Protein AF-A0A7S2C3I6-F1 (afdb_monomer)

Sequence (170 aa):
AYDGQVYIADNRNSRVQAFSIDGRFSHVLGARLGPSAPDLQAPYGVAVAGGRLIVSENTRGRLQVLELNGRVLQILTPQKVGISRDSSSLWLYGLSADAHHAYVTDGCNGNVHVLDVKPWPATSSSASTTTAAAGAILSLTKPTRPCHTCHRSTGGVVQVKAQDWRQGRH

Organism: NCBI:txid156173

Nearest PDB structures (foldseek):
  8j72-assembly1_A  TM=8.026E-01  e=1.187E-07  Mus musculus
  7qrx-assembly2_B  TM=8.256E-01  e=2.692E-07  Homo sapiens
  6xg7-assembly1_A  TM=8.354E-01  e=5.180E-07  Drosophila melanogaster
  7qrv-assembly2_B  TM=8.212E-01  e=1.542E-06  Homo sapiens
  7qrw-assembly1_A  TM=8.337E-01  e=3.135E-06  Homo sapiens

Foldseek 3Di:
DPPQWDWDDPQVQQWIWIAGPVGHTDDIAQDCPDPPDHRHHRWAEWEAEPQWIWTQRQQVQWIFIHHPVHHTDAIAHADQDADDPCSVGFGWHYWYDYNFWIWTAGPRRQWIFIFGDDDDDPDDPPPPPDDDDDDDDDDDDDPDDDDDDRDHDHGDGDTDHPVVVVPPDD

Structure (mmCIF, N/CA/C/O backbone):
data_AF-A0A7S2C3I6-F1
#
_entry.id   AF-A0A7S2C3I6-F1
#
loop_
_atom_site.group_PDB
_atom_site.id
_atom_site.type_symbol
_atom_site.label_atom_id
_atom_site.label_alt_id
_atom_site.label_comp_id
_atom_site.label_asym_id
_atom_site.label_entity_id
_atom_site.label_seq_id
_atom_site.pdbx_PDB_ins_code
_atom_site.Cartn_x
_atom_site.Cartn_y
_atom_site.Cartn_z
_atom_site.occupancy
_atom_site.B_iso_or_equiv
_atom_si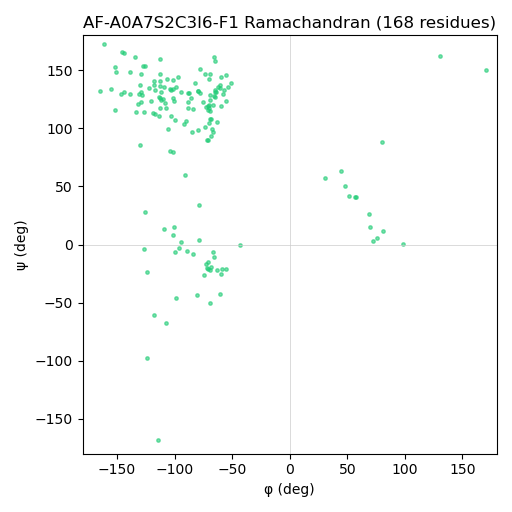te.auth_seq_id
_atom_site.auth_comp_id
_atom_site.auth_asym_id
_atom_site.auth_atom_id
_atom_site.pdbx_PDB_model_num
ATOM 1 N N . ALA A 1 1 ? -12.787 -2.947 0.697 1.00 82.88 1 ALA A N 1
ATOM 2 C CA . ALA A 1 1 ? -13.237 -2.579 2.052 1.00 82.88 1 ALA A CA 1
ATOM 3 C C . ALA A 1 1 ? -12.776 -3.656 3.025 1.00 82.88 1 ALA A C 1
ATOM 5 O O . ALA A 1 1 ? -12.648 -4.799 2.604 1.00 82.88 1 ALA A O 1
ATOM 6 N N . TYR A 1 2 ? -12.499 -3.305 4.275 1.00 92.50 2 TYR A N 1
ATOM 7 C CA . TYR A 1 2 ? -12.138 -4.237 5.342 1.00 92.50 2 TYR A CA 1
ATOM 8 C C . TYR A 1 2 ? -12.754 -3.733 6.643 1.00 92.50 2 TYR A C 1
ATOM 10 O O . TYR A 1 2 ? -12.639 -2.546 6.929 1.00 92.50 2 TYR A O 1
ATOM 18 N N . ASP A 1 3 ? -13.425 -4.616 7.382 1.00 92.75 3 ASP A N 1
ATOM 19 C CA . ASP A 1 3 ? -14.040 -4.305 8.682 1.00 92.75 3 ASP A CA 1
ATOM 20 C C . ASP A 1 3 ? -14.875 -3.005 8.680 1.00 92.75 3 ASP A C 1
ATOM 22 O O . ASP A 1 3 ? -14.655 -2.072 9.448 1.00 92.75 3 ASP A O 1
ATOM 26 N N . GLY A 1 4 ? -15.781 -2.882 7.703 1.00 94.56 4 GLY A N 1
ATOM 27 C CA . GLY A 1 4 ? -16.644 -1.703 7.552 1.00 94.56 4 GLY A CA 1
ATOM 28 C C . GLY A 1 4 ? -15.946 -0.429 7.056 1.00 94.56 4 GLY A C 1
ATOM 29 O O . GLY A 1 4 ? -16.609 0.602 6.927 1.00 94.56 4 GLY A O 1
ATOM 30 N N . GLN A 1 5 ? -14.648 -0.485 6.737 1.00 95.94 5 GLN A N 1
ATOM 31 C CA . GLN A 1 5 ? -13.867 0.655 6.255 1.00 95.94 5 GLN A CA 1
ATOM 32 C C . GLN A 1 5 ? -13.413 0.522 4.795 1.00 95.94 5 GLN A C 1
ATOM 34 O O . GLN A 1 5 ? -13.096 -0.558 4.288 1.00 95.94 5 GLN A O 1
ATOM 39 N N . VAL A 1 6 ? -13.346 1.657 4.106 1.00 96.56 6 VAL A N 1
ATOM 40 C CA . VAL A 1 6 ? -12.816 1.833 2.753 1.00 96.56 6 VAL A CA 1
ATOM 41 C C . VAL A 1 6 ? -11.552 2.676 2.842 1.00 96.56 6 VAL A C 1
ATOM 43 O O . VAL A 1 6 ? -11.574 3.776 3.384 1.00 96.56 6 VAL A O 1
ATOM 46 N N . TYR A 1 7 ? -10.456 2.167 2.287 1.00 96.62 7 TYR A N 1
ATOM 47 C CA . TYR A 1 7 ? -9.172 2.860 2.244 1.00 96.62 7 TYR A CA 1
ATOM 48 C C . TYR A 1 7 ? -8.941 3.405 0.839 1.00 96.62 7 TYR A C 1
ATOM 50 O O . TYR A 1 7 ? -9.146 2.688 -0.140 1.00 96.62 7 TYR A O 1
ATOM 58 N N . ILE A 1 8 ? -8.520 4.663 0.742 1.00 96.38 8 ILE A N 1
ATOM 59 C CA . ILE A 1 8 ? -8.330 5.377 -0.522 1.00 96.38 8 ILE A CA 1
ATOM 60 C C . ILE A 1 8 ? -6.936 5.997 -0.530 1.00 96.38 8 ILE A C 1
ATOM 62 O O . ILE A 1 8 ? -6.613 6.796 0.349 1.00 96.38 8 ILE A O 1
ATOM 66 N N . ALA A 1 9 ? -6.117 5.653 -1.525 1.00 95.31 9 ALA A N 1
ATOM 67 C CA . ALA A 1 9 ? -4.865 6.357 -1.781 1.00 95.31 9 ALA A CA 1
ATOM 68 C C . ALA A 1 9 ? -5.150 7.739 -2.379 1.00 95.31 9 ALA A C 1
ATOM 70 O O . ALA A 1 9 ? -5.705 7.863 -3.468 1.00 95.31 9 ALA A O 1
ATOM 71 N N . ASP A 1 10 ? -4.742 8.780 -1.663 1.00 94.38 10 ASP A N 1
ATOM 72 C CA . ASP A 1 10 ? -4.847 10.171 -2.083 1.00 94.38 10 ASP A CA 1
ATOM 73 C C . ASP A 1 10 ? -3.457 10.639 -2.527 1.00 94.38 10 ASP A C 1
ATOM 75 O O . ASP A 1 10 ? -2.672 11.204 -1.758 1.00 94.38 10 ASP A O 1
ATOM 79 N N . ASN A 1 11 ? -3.114 10.277 -3.766 1.00 92.44 11 ASN A N 1
ATOM 80 C CA . ASN A 1 11 ? -1.737 10.255 -4.252 1.00 92.44 11 ASN A CA 1
ATOM 81 C C . ASN A 1 11 ? -1.049 11.625 -4.214 1.00 92.44 11 ASN A C 1
ATOM 83 O O . ASN A 1 11 ? 0.105 11.724 -3.799 1.00 92.44 11 ASN A O 1
ATOM 87 N N . ARG A 1 12 ? -1.757 12.684 -4.620 1.00 90.25 12 ARG A N 1
ATOM 88 C CA . ARG A 1 12 ? -1.236 14.058 -4.664 1.00 90.25 12 ARG A CA 1
ATOM 89 C C . ARG A 1 12 ? -1.073 14.664 -3.274 1.00 90.25 12 ARG A C 1
ATOM 91 O O . ARG A 1 12 ? -0.279 15.584 -3.119 1.00 90.25 12 ARG A O 1
ATOM 98 N N . ASN A 1 13 ? -1.762 14.109 -2.280 1.00 90.56 13 ASN A N 1
ATOM 99 C CA . ASN A 1 13 ? -1.650 14.515 -0.884 1.00 90.56 13 ASN A CA 1
ATOM 100 C C . ASN A 1 13 ? -0.781 13.557 -0.057 1.00 90.56 13 ASN A C 1
ATOM 102 O O . ASN A 1 13 ? -0.730 13.700 1.164 1.00 90.56 13 ASN A O 1
ATOM 106 N N . SER A 1 14 ? -0.109 12.589 -0.696 1.00 91.00 14 SER A N 1
ATOM 107 C CA . SER A 1 14 ? 0.838 11.673 -0.049 1.00 91.00 14 SER A CA 1
ATOM 108 C C . SER A 1 14 ? 0.267 10.982 1.195 1.00 91.00 14 SER A C 1
ATOM 110 O O . SER A 1 14 ? 0.933 10.863 2.220 1.00 91.00 14 SER A O 1
ATOM 112 N N . ARG A 1 15 ? -0.992 10.539 1.120 1.00 92.00 15 ARG A N 1
ATOM 113 C CA . ARG A 1 15 ? -1.701 9.925 2.249 1.00 92.00 15 ARG A CA 1
ATOM 114 C C . ARG A 1 15 ? -2.653 8.823 1.802 1.00 92.00 15 ARG A C 1
ATOM 116 O O . ARG A 1 15 ? -3.015 8.737 0.630 1.00 92.00 15 ARG A O 1
ATOM 123 N N . VAL A 1 16 ? -3.106 8.019 2.756 1.00 94.69 16 VAL A N 1
ATOM 124 C CA . VAL A 1 16 ? -4.286 7.161 2.607 1.00 94.69 16 VAL A CA 1
ATOM 125 C C . VAL A 1 16 ? -5.376 7.680 3.536 1.00 94.69 16 VAL A C 1
ATOM 127 O O . VAL A 1 16 ? -5.103 8.035 4.678 1.00 94.69 16 VAL A O 1
ATOM 130 N N . GLN A 1 17 ? -6.609 7.744 3.055 1.00 94.81 17 GLN A N 1
ATOM 131 C CA . GLN A 1 17 ? -7.770 8.123 3.855 1.00 94.81 17 GLN A CA 1
ATOM 132 C C . GLN A 1 17 ? -8.654 6.902 4.086 1.00 94.81 17 GLN A C 1
ATOM 134 O O . GLN A 1 17 ? -8.908 6.138 3.153 1.00 94.81 17 GLN A O 1
ATOM 139 N N . ALA A 1 18 ? -9.115 6.727 5.320 1.00 95.25 18 ALA A N 1
ATOM 140 C CA . ALA A 1 18 ? -10.082 5.712 5.696 1.00 95.25 18 ALA A CA 1
ATOM 141 C C . ALA A 1 18 ? -11.472 6.345 5.834 1.00 95.25 18 ALA A C 1
ATOM 143 O O . ALA A 1 18 ? -11.633 7.390 6.468 1.00 95.25 18 ALA A O 1
ATOM 144 N N . PHE A 1 19 ? -12.474 5.693 5.259 1.00 97.44 19 PHE A N 1
ATOM 145 C CA . PHE A 1 19 ? -13.883 6.065 5.329 1.00 97.44 19 PHE A CA 1
ATOM 146 C C . PHE A 1 19 ? -14.699 4.885 5.842 1.00 97.44 19 PHE A C 1
ATOM 148 O O . PHE A 1 19 ? -14.319 3.740 5.620 1.00 97.44 19 PHE A O 1
ATOM 155 N N . SER A 1 20 ? -15.840 5.132 6.478 1.00 97.00 20 SER A N 1
ATOM 156 C CA . SER A 1 20 ? -16.848 4.088 6.657 1.00 97.00 20 SER A CA 1
ATOM 157 C C . SER A 1 20 ? -17.424 3.670 5.302 1.00 97.00 20 SER A C 1
ATOM 159 O O . SER A 1 20 ? -17.341 4.412 4.320 1.00 97.00 20 SER A O 1
ATOM 161 N N . ILE A 1 21 ? -18.054 2.497 5.247 1.00 96.31 21 ILE A N 1
ATOM 162 C CA . ILE A 1 21 ? -18.747 2.035 4.036 1.00 96.31 21 ILE A CA 1
ATOM 163 C C . ILE A 1 21 ? -19.876 2.985 3.593 1.00 96.31 21 ILE A C 1
ATOM 165 O O . ILE A 1 21 ? -20.152 3.090 2.404 1.00 96.31 21 ILE A O 1
ATOM 169 N N . ASP A 1 22 ? -20.441 3.752 4.530 1.00 96.06 22 ASP A N 1
ATOM 170 C CA . ASP A 1 22 ? -21.426 4.810 4.260 1.00 96.06 22 ASP A CA 1
ATOM 171 C C . ASP A 1 22 ? -20.794 6.118 3.738 1.00 96.06 22 ASP A C 1
ATOM 173 O O . ASP A 1 22 ? -21.473 7.134 3.609 1.00 96.06 22 ASP A O 1
ATOM 177 N N . GLY A 1 23 ? -19.478 6.140 3.505 1.00 95.50 23 GLY A N 1
ATOM 178 C CA . GLY A 1 23 ? -18.753 7.297 2.980 1.00 95.50 23 GLY A CA 1
ATOM 179 C C . GLY A 1 23 ? -18.392 8.364 4.017 1.00 95.50 23 GLY A C 1
ATOM 180 O O . GLY A 1 23 ? -17.954 9.451 3.639 1.00 95.50 23 GLY A O 1
ATOM 181 N N . ARG A 1 24 ? -18.536 8.098 5.324 1.00 97.62 24 ARG A N 1
ATOM 182 C CA . ARG A 1 24 ? -18.119 9.052 6.367 1.00 97.62 24 ARG A CA 1
ATOM 183 C C . ARG A 1 24 ? -16.616 8.972 6.587 1.00 97.62 24 ARG A C 1
ATOM 185 O O . ARG A 1 24 ? -16.075 7.884 6.751 1.00 97.62 24 ARG A O 1
ATOM 192 N N . PHE A 1 25 ? -15.942 10.116 6.623 1.00 95.75 25 PHE A N 1
ATOM 193 C CA . PHE A 1 25 ? -14.512 10.171 6.924 1.00 95.75 25 PHE A CA 1
ATOM 194 C C . PHE A 1 25 ? -14.219 9.599 8.321 1.00 95.75 25 PHE A C 1
ATOM 196 O O . PHE A 1 25 ? -14.917 9.924 9.280 1.00 95.75 25 PHE A O 1
ATOM 203 N N . SER A 1 26 ? -13.187 8.758 8.423 1.00 93.62 26 SER A N 1
ATOM 204 C CA . SER A 1 26 ? -12.720 8.179 9.685 1.00 93.62 26 SER A CA 1
ATOM 205 C C . SER A 1 26 ? -11.390 8.798 10.116 1.00 93.62 26 SER A C 1
ATOM 207 O O . SER A 1 26 ? -11.341 9.518 11.110 1.00 93.62 26 SER A O 1
ATOM 209 N N . HIS A 1 27 ? -10.309 8.535 9.377 1.00 90.56 27 HIS A N 1
ATOM 210 C CA . HIS A 1 27 ? -8.964 8.996 9.731 1.00 90.56 27 HIS A CA 1
ATOM 211 C C . HIS A 1 27 ? -8.002 8.973 8.530 1.00 90.56 27 HIS A C 1
ATOM 213 O O . HIS A 1 27 ? -8.328 8.479 7.449 1.00 90.56 27 HIS A O 1
ATOM 219 N N . VAL A 1 28 ? -6.799 9.527 8.721 1.00 90.88 28 VAL A N 1
ATOM 220 C CA . VAL A 1 28 ? -5.718 9.563 7.721 1.00 90.88 28 VAL A CA 1
ATOM 221 C C . VAL A 1 28 ? -4.550 8.687 8.167 1.00 90.88 28 VAL A C 1
ATOM 223 O O . VAL A 1 28 ? -4.166 8.694 9.333 1.00 90.88 28 VAL A O 1
ATOM 226 N N . LEU A 1 29 ? -3.948 7.983 7.213 1.00 87.75 29 LEU A N 1
ATOM 227 C CA . LEU A 1 29 ? -2.779 7.127 7.368 1.00 87.75 29 LEU A CA 1
ATOM 228 C C . LEU A 1 29 ?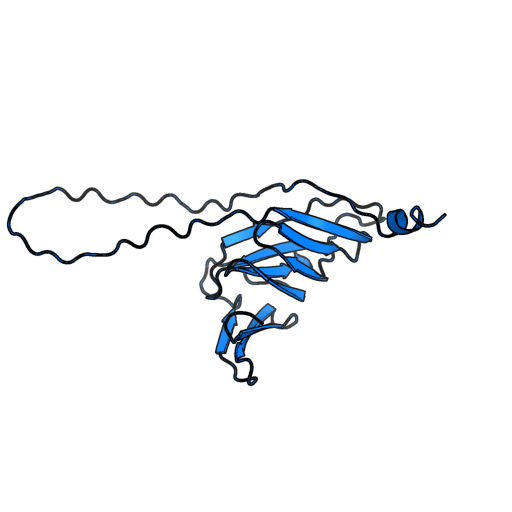 -1.636 7.671 6.501 1.00 87.75 29 LEU A C 1
ATOM 230 O O . LEU A 1 29 ? -1.854 8.124 5.374 1.00 87.75 29 LEU A O 1
ATOM 234 N N . GLY A 1 30 ? -0.407 7.617 7.015 1.00 71.12 30 GLY A N 1
ATOM 235 C CA . GLY A 1 30 ? 0.792 7.994 6.257 1.00 71.12 30 GLY A CA 1
ATOM 236 C C . GLY A 1 30 ? 1.026 9.498 6.068 1.00 71.12 30 GLY A C 1
ATOM 237 O O . GLY A 1 30 ? 1.984 9.865 5.395 1.00 71.12 30 GLY A O 1
ATOM 238 N N . ALA A 1 31 ? 0.208 10.356 6.688 1.00 59.69 31 ALA A N 1
ATOM 239 C CA . ALA A 1 31 ? 0.501 11.778 6.846 1.00 59.69 31 ALA A CA 1
ATOM 240 C C . ALA A 1 31 ? 1.216 11.995 8.187 1.00 59.69 31 ALA A C 1
ATOM 242 O O . ALA A 1 31 ? 0.550 11.933 9.217 1.00 59.69 31 ALA A O 1
ATOM 243 N N . ARG A 1 32 ? 2.545 12.208 8.186 1.00 58.66 32 ARG A N 1
ATOM 244 C CA . ARG A 1 32 ? 3.351 12.668 9.341 1.00 58.66 32 ARG A CA 1
ATOM 245 C C . ARG A 1 32 ? 2.828 12.222 10.718 1.00 58.66 32 ARG A C 1
ATOM 247 O O . ARG A 1 32 ? 2.589 13.051 11.594 1.00 58.66 32 ARG A O 1
ATOM 254 N N . LEU A 1 33 ? 2.678 10.917 10.955 1.00 53.06 33 LEU A N 1
ATOM 255 C CA . LEU A 1 33 ? 2.250 10.384 12.263 1.00 53.06 33 LEU A CA 1
ATOM 256 C C . LEU A 1 33 ? 3.408 10.353 13.288 1.00 53.06 33 LEU A C 1
ATOM 258 O O . LEU A 1 33 ? 3.502 9.453 14.118 1.00 53.06 33 LEU A O 1
ATOM 262 N N . GLY A 1 34 ? 4.315 11.331 13.214 1.00 50.06 34 GLY A N 1
ATOM 263 C CA . GLY A 1 34 ? 5.498 11.466 14.061 1.00 50.06 34 GLY A CA 1
ATOM 264 C C . GLY A 1 34 ? 6.793 11.706 13.267 1.00 50.06 34 GLY A C 1
ATOM 265 O O . GLY A 1 34 ? 6.846 11.433 12.070 1.00 50.06 34 GLY A O 1
ATOM 266 N N . PRO A 1 35 ? 7.861 12.196 13.924 1.00 51.62 35 PRO A N 1
ATOM 267 C CA . PRO A 1 35 ? 9.125 12.581 13.279 1.00 51.62 35 PRO A CA 1
ATOM 268 C C . PRO A 1 35 ? 9.927 11.418 12.663 1.00 51.62 35 PRO A C 1
ATOM 270 O O . PRO A 1 35 ? 10.948 11.657 12.025 1.00 51.62 35 PRO A O 1
ATOM 273 N N . SER A 1 36 ? 9.503 10.168 12.862 1.00 54.94 36 SER A N 1
ATOM 274 C CA . SER A 1 36 ? 10.277 8.965 12.527 1.00 54.94 36 SER A CA 1
ATOM 275 C C . SER A 1 36 ? 9.555 7.949 11.630 1.00 54.94 36 SER A C 1
ATOM 277 O O . SER A 1 36 ? 10.179 6.967 11.226 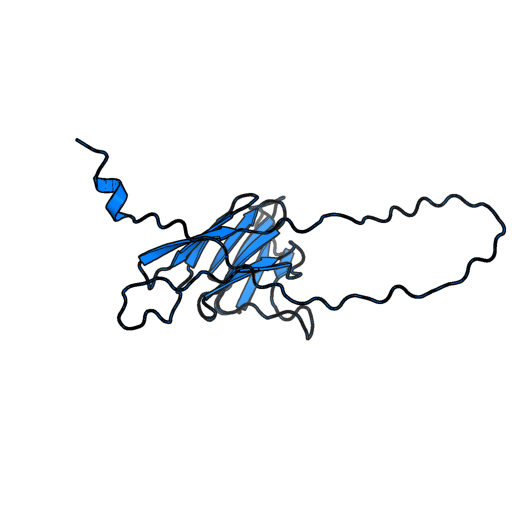1.00 54.94 36 SER A O 1
ATOM 279 N N . ALA A 1 37 ? 8.281 8.161 11.274 1.00 56.28 37 ALA A N 1
ATOM 280 C CA . ALA A 1 37 ? 7.586 7.309 10.305 1.00 56.28 37 ALA A CA 1
ATOM 281 C C . ALA A 1 37 ? 7.840 7.825 8.875 1.00 56.28 37 ALA A C 1
ATOM 283 O O . ALA A 1 37 ? 7.688 9.023 8.633 1.00 56.28 37 ALA A O 1
ATOM 284 N N . PRO A 1 38 ? 8.238 6.973 7.911 1.00 62.25 38 PRO A N 1
ATOM 285 C CA . PRO A 1 38 ? 8.469 7.430 6.550 1.00 62.25 38 PRO A CA 1
ATOM 286 C C . PRO A 1 38 ? 7.143 7.822 5.891 1.00 62.25 38 PRO A C 1
ATOM 288 O O . PRO A 1 38 ? 6.307 6.958 5.630 1.00 62.25 38 PRO A O 1
ATOM 291 N N . ASP A 1 39 ? 6.989 9.106 5.568 1.00 79.56 39 ASP A N 1
ATOM 292 C CA . ASP A 1 39 ? 5.848 9.609 4.797 1.00 79.56 39 ASP A CA 1
ATOM 293 C C . ASP A 1 39 ? 5.652 8.783 3.514 1.00 79.56 39 ASP A C 1
ATOM 295 O O . ASP A 1 39 ? 6.630 8.441 2.823 1.00 79.56 39 ASP A O 1
ATOM 299 N N . LEU A 1 40 ? 4.386 8.493 3.191 1.00 88.88 40 LEU A N 1
ATOM 300 C CA . LEU A 1 40 ? 4.009 7.899 1.909 1.00 88.88 40 LEU A CA 1
ATOM 301 C C . LEU A 1 40 ? 4.438 8.831 0.771 1.00 88.88 40 LEU A C 1
ATOM 303 O O . LEU A 1 40 ? 4.389 10.052 0.898 1.00 88.88 40 LEU A O 1
ATOM 307 N N . GLN A 1 41 ? 4.870 8.267 -0.353 1.00 89.12 41 GLN A N 1
ATOM 308 C CA . GLN A 1 41 ? 5.234 9.036 -1.541 1.00 89.12 41 GLN A CA 1
ATOM 309 C C . GLN A 1 41 ? 4.485 8.523 -2.752 1.00 89.12 41 GLN A C 1
ATOM 311 O O . GLN A 1 41 ? 4.712 7.397 -3.196 1.00 89.12 41 GLN A O 1
ATOM 316 N N . ALA A 1 42 ? 3.605 9.379 -3.275 1.00 91.25 42 ALA A N 1
ATOM 317 C CA . ALA A 1 42 ? 2.733 9.062 -4.397 1.00 91.25 42 ALA A CA 1
ATOM 318 C C . ALA A 1 42 ? 2.090 7.666 -4.239 1.00 91.25 42 ALA A C 1
ATOM 320 O O . ALA A 1 42 ? 2.405 6.764 -5.021 1.00 91.25 42 ALA A O 1
ATOM 321 N N . PRO A 1 43 ? 1.258 7.448 -3.199 1.00 95.00 43 PRO A N 1
ATOM 322 C CA . PRO A 1 43 ? 0.547 6.186 -3.037 1.00 95.00 43 PRO A CA 1
ATOM 323 C C . PRO A 1 43 ? -0.445 5.989 -4.192 1.00 95.00 43 PRO A C 1
ATOM 325 O O . PRO A 1 43 ? -1.178 6.920 -4.509 1.00 95.00 43 PRO A O 1
ATOM 328 N N . TYR A 1 44 ? -0.489 4.808 -4.814 1.00 95.75 44 TYR A N 1
ATOM 329 C CA . TYR A 1 44 ? -1.430 4.511 -5.913 1.00 95.75 44 TYR A CA 1
ATOM 330 C C . TYR A 1 44 ? -2.399 3.384 -5.565 1.00 95.75 44 TYR A C 1
ATOM 332 O O . TYR A 1 44 ? -3.612 3.578 -5.566 1.00 95.75 44 TYR A O 1
ATOM 340 N N . GLY A 1 45 ? -1.866 2.198 -5.291 1.00 95.75 45 GLY A N 1
ATOM 341 C CA . GLY A 1 45 ? -2.636 1.008 -4.958 1.00 95.75 45 GLY A CA 1
ATOM 342 C C . GLY A 1 45 ? -2.728 0.812 -3.453 1.00 95.75 45 GLY A C 1
ATOM 343 O O . GLY A 1 45 ? -1.764 1.062 -2.726 1.00 95.75 45 GLY A O 1
ATOM 344 N N . VAL A 1 46 ? -3.880 0.325 -2.996 1.00 97.00 46 VAL A N 1
ATOM 345 C CA . VAL A 1 46 ? -4.119 -0.086 -1.609 1.00 97.00 46 VAL A CA 1
ATOM 346 C C . VAL A 1 46 ? -4.740 -1.476 -1.580 1.00 97.00 46 VAL A C 1
ATOM 348 O O . VAL A 1 46 ? -5.642 -1.774 -2.359 1.00 97.00 46 VAL A O 1
ATOM 351 N N . ALA A 1 47 ? -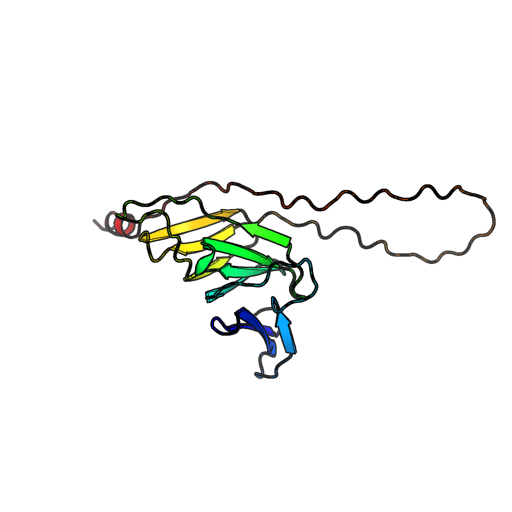4.276 -2.317 -0.664 1.00 97.06 47 ALA A N 1
ATOM 352 C CA . ALA A 1 47 ? -4.857 -3.626 -0.389 1.00 97.06 47 ALA A CA 1
ATOM 353 C C . ALA A 1 47 ? -4.888 -3.865 1.120 1.00 97.06 47 ALA A C 1
ATOM 355 O O . ALA A 1 47 ? -4.014 -3.386 1.839 1.00 97.06 47 ALA A O 1
ATOM 356 N N . VAL A 1 48 ? -5.879 -4.611 1.608 1.00 95.56 48 VAL A N 1
ATOM 357 C CA . VAL A 1 48 ? -5.933 -5.025 3.015 1.00 95.56 48 VAL A CA 1
ATOM 358 C C . VAL A 1 48 ? -5.948 -6.542 3.078 1.00 95.56 48 VAL A C 1
ATOM 360 O O . VAL A 1 48 ? -6.825 -7.165 2.484 1.00 95.56 48 VAL A O 1
ATOM 363 N N . ALA A 1 49 ? -4.989 -7.128 3.793 1.00 93.06 49 ALA A N 1
ATOM 364 C CA . ALA A 1 49 ? -4.884 -8.574 3.953 1.00 93.06 49 ALA A CA 1
ATOM 365 C C . ALA A 1 49 ? -4.326 -8.955 5.331 1.00 93.06 49 ALA A C 1
ATOM 367 O O . ALA A 1 49 ? -3.300 -8.435 5.782 1.00 93.06 49 ALA A O 1
ATOM 368 N N . GLY A 1 50 ? -5.018 -9.867 6.021 1.00 89.06 50 GLY A N 1
ATOM 369 C CA . GLY A 1 50 ? -4.654 -10.292 7.378 1.00 89.06 50 GLY A CA 1
ATOM 370 C C . GLY A 1 50 ? -4.571 -9.128 8.373 1.00 89.06 50 GLY A C 1
ATOM 371 O O . GLY A 1 50 ? -3.609 -9.052 9.130 1.00 89.06 50 GLY A O 1
ATOM 372 N N . GLY A 1 51 ? -5.508 -8.172 8.305 1.00 90.50 51 GLY A N 1
ATOM 373 C CA . GLY A 1 51 ? -5.540 -6.998 9.189 1.00 90.50 51 GLY A CA 1
ATOM 374 C C . GLY A 1 51 ? -4.428 -5.969 8.953 1.00 90.50 51 GLY A C 1
ATOM 375 O O . GLY A 1 51 ? -4.195 -5.117 9.806 1.00 90.50 51 GLY A O 1
ATOM 376 N N . ARG A 1 52 ? -3.727 -6.035 7.816 1.00 92.25 52 ARG A N 1
ATOM 377 C CA . ARG A 1 52 ? -2.651 -5.104 7.448 1.00 92.25 52 ARG A CA 1
ATOM 378 C C . ARG A 1 52 ? -3.026 -4.350 6.186 1.00 92.25 52 ARG A C 1
ATOM 380 O O . ARG A 1 52 ? -3.509 -4.959 5.234 1.00 92.25 52 ARG A O 1
ATOM 387 N N . LEU A 1 53 ? -2.763 -3.049 6.171 1.00 94.94 53 LEU A N 1
ATOM 388 C CA . LEU A 1 53 ? -2.885 -2.212 4.985 1.00 94.94 53 LEU A CA 1
ATOM 389 C C . LEU A 1 53 ? -1.564 -2.247 4.216 1.00 94.94 53 LEU A C 1
ATOM 391 O O . LEU A 1 53 ? -0.507 -2.016 4.787 1.00 94.94 53 LEU A O 1
ATOM 395 N N . ILE A 1 54 ? -1.613 -2.505 2.919 1.00 96.19 54 ILE A N 1
ATOM 396 C CA . ILE A 1 54 ? -0.451 -2.490 2.034 1.00 96.19 54 ILE A CA 1
ATOM 397 C C . ILE A 1 54 ? -0.676 -1.383 1.012 1.00 96.19 54 ILE A C 1
ATOM 399 O O . ILE A 1 54 ? -1.763 -1.280 0.443 1.00 96.19 54 ILE A O 1
ATOM 403 N N . VAL A 1 55 ? 0.337 -0.549 0.797 1.00 96.50 55 VAL A N 1
ATOM 404 C CA . VAL A 1 55 ? 0.265 0.625 -0.079 1.00 96.50 55 VAL A CA 1
ATOM 405 C C . VAL A 1 55 ? 1.427 0.596 -1.063 1.00 96.50 55 VAL A C 1
ATOM 407 O O . VAL A 1 55 ? 2.574 0.455 -0.637 1.00 96.50 55 VAL A O 1
ATOM 410 N N . SER A 1 56 ? 1.155 0.744 -2.361 1.00 95.69 56 SER A N 1
ATOM 411 C CA . SER A 1 56 ? 2.201 0.888 -3.382 1.00 95.69 56 SER A CA 1
ATOM 412 C C . SER A 1 56 ? 2.642 2.347 -3.518 1.00 95.69 56 SER A C 1
ATOM 414 O O . SER A 1 56 ? 1.821 3.235 -3.735 1.00 95.69 56 SER A O 1
ATOM 416 N N . GLU A 1 57 ? 3.948 2.598 -3.390 1.00 91.81 57 GLU A N 1
ATOM 417 C CA . GLU A 1 57 ? 4.576 3.910 -3.584 1.00 91.81 57 GLU A CA 1
ATOM 418 C C . GLU A 1 57 ? 5.284 3.947 -4.938 1.00 91.81 57 GLU A C 1
ATOM 420 O O . GLU A 1 57 ? 6.319 3.300 -5.136 1.00 91.81 57 GLU A O 1
ATOM 425 N N . ASN A 1 58 ? 4.740 4.733 -5.865 1.00 88.38 58 ASN A N 1
ATOM 426 C CA . ASN A 1 58 ? 5.232 4.777 -7.238 1.00 88.38 58 ASN A CA 1
ATOM 427 C C . ASN A 1 58 ? 6.622 5.424 -7.336 1.00 88.38 58 ASN A C 1
ATOM 429 O O . ASN A 1 58 ? 7.547 4.815 -7.861 1.00 88.38 58 ASN A O 1
ATOM 433 N N . THR A 1 59 ? 6.823 6.607 -6.752 1.00 81.94 59 THR A N 1
ATOM 434 C CA . THR A 1 59 ? 8.096 7.346 -6.881 1.00 81.94 59 THR A CA 1
ATOM 435 C C . THR A 1 59 ? 9.256 6.705 -6.121 1.00 81.94 59 THR A C 1
ATOM 437 O O . THR A 1 59 ? 10.416 6.953 -6.442 1.00 81.94 59 THR A O 1
ATOM 440 N N . ARG A 1 60 ? 8.966 5.868 -5.118 1.00 83.62 60 ARG A N 1
ATOM 441 C CA . ARG A 1 60 ? 9.986 5.129 -4.358 1.00 83.62 60 ARG A CA 1
ATOM 442 C C . ARG A 1 60 ? 10.161 3.679 -4.795 1.00 83.62 60 ARG A C 1
ATOM 444 O O . ARG A 1 60 ? 11.076 3.029 -4.290 1.00 83.62 60 ARG A O 1
ATOM 451 N N . GLY A 1 61 ? 9.320 3.171 -5.697 1.00 89.88 61 GLY A N 1
ATOM 452 C CA . GLY A 1 61 ? 9.420 1.798 -6.185 1.00 89.88 61 GLY A CA 1
ATOM 453 C C . GLY A 1 61 ? 9.345 0.758 -5.067 1.00 89.88 61 GLY A C 1
ATOM 454 O O . GLY A 1 61 ? 10.136 -0.182 -5.042 1.00 89.88 61 GLY A O 1
ATOM 455 N N . ARG A 1 62 ? 8.461 0.954 -4.087 1.00 92.50 62 ARG A N 1
ATOM 456 C CA . ARG A 1 62 ? 8.330 0.064 -2.923 1.00 92.50 62 ARG A CA 1
ATOM 457 C C . ARG A 1 62 ? 6.875 -0.065 -2.481 1.00 92.50 62 ARG A C 1
ATOM 459 O O . ARG A 1 62 ? 6.040 0.749 -2.860 1.00 92.50 62 ARG A O 1
ATOM 466 N N . LEU A 1 63 ? 6.589 -1.059 -1.651 1.00 94.69 63 LEU A N 1
ATOM 467 C CA . LEU A 1 63 ? 5.350 -1.161 -0.889 1.00 94.69 63 LEU A CA 1
ATOM 468 C C . LEU A 1 63 ? 5.629 -0.844 0.583 1.00 94.69 63 LEU A C 1
ATOM 470 O O . LEU A 1 63 ? 6.656 -1.269 1.121 1.00 94.69 63 LEU A O 1
ATOM 474 N N . GLN A 1 64 ? 4.702 -0.157 1.248 1.00 93.62 64 GLN A N 1
ATOM 475 C CA . GLN A 1 64 ? 4.647 -0.131 2.711 1.00 93.62 64 GLN A CA 1
ATOM 476 C C . GLN A 1 64 ? 3.540 -1.048 3.200 1.00 93.62 64 GLN A C 1
ATOM 478 O O . GLN A 1 64 ? 2.415 -0.972 2.715 1.00 93.62 64 GLN A O 1
ATOM 483 N N . VAL A 1 65 ? 3.854 -1.873 4.189 1.00 93.00 65 VAL A N 1
ATOM 484 C CA . VAL A 1 65 ? 2.889 -2.654 4.961 1.00 93.00 65 VAL A CA 1
ATOM 485 C C . VAL A 1 65 ? 2.696 -1.929 6.285 1.00 93.00 65 VAL A C 1
ATOM 487 O O . VAL A 1 65 ? 3.675 -1.650 6.978 1.00 93.00 65 VAL A O 1
ATOM 490 N N . LEU A 1 66 ? 1.456 -1.620 6.636 1.00 91.75 66 LEU A N 1
ATOM 491 C CA . LEU A 1 66 ? 1.066 -0.840 7.802 1.00 91.75 66 LEU A CA 1
ATOM 492 C C . LEU A 1 66 ? 0.024 -1.595 8.632 1.00 91.75 66 LEU A C 1
ATOM 494 O O . LEU A 1 66 ? -0.767 -2.386 8.115 1.00 91.75 66 LEU A O 1
ATOM 498 N N . GLU A 1 67 ? -0.020 -1.300 9.923 1.00 90.56 67 GLU A N 1
ATOM 499 C CA . GLU A 1 67 ? -1.221 -1.510 10.725 1.00 90.56 67 GLU A CA 1
ATOM 500 C C . GLU A 1 67 ? -2.350 -0.596 10.235 1.00 90.56 67 GLU A C 1
ATOM 502 O O . GLU A 1 67 ? -2.106 0.467 9.660 1.00 90.56 67 GLU A O 1
ATOM 507 N N . LEU A 1 68 ? -3.600 -0.962 10.531 1.00 91.12 68 LEU A N 1
ATOM 508 C CA . LEU A 1 68 ? -4.767 -0.140 10.180 1.00 91.12 68 LEU A CA 1
ATOM 509 C C . LEU A 1 68 ? -4.822 1.203 10.931 1.00 91.12 68 LEU A C 1
ATOM 511 O O . LEU A 1 68 ? -5.612 2.056 10.558 1.00 91.12 68 LEU A O 1
ATOM 515 N N . ASN A 1 69 ? -3.978 1.404 11.950 1.00 87.06 69 ASN A N 1
ATOM 516 C CA . ASN A 1 69 ? -3.779 2.687 12.640 1.00 87.06 69 ASN A CA 1
ATOM 517 C C . ASN A 1 69 ? -2.680 3.566 11.992 1.00 87.06 69 ASN A C 1
ATOM 519 O O . ASN A 1 69 ? -2.453 4.690 12.432 1.00 87.06 69 ASN A O 1
ATOM 523 N N . GLY A 1 70 ? -1.971 3.051 10.978 1.00 86.69 70 GLY A N 1
ATOM 524 C CA . GLY A 1 70 ? -0.953 3.781 10.218 1.00 86.69 70 GLY A CA 1
ATOM 525 C C . GLY A 1 70 ? 0.486 3.522 10.646 1.00 86.69 70 GLY A C 1
ATOM 526 O O . GLY A 1 70 ? 1.403 4.074 10.036 1.00 86.69 70 GLY A O 1
ATOM 527 N N . ARG A 1 71 ? 0.725 2.671 11.649 1.00 86.12 71 ARG A N 1
ATOM 528 C CA . ARG A 1 71 ? 2.079 2.265 12.033 1.00 86.12 71 ARG A CA 1
ATOM 529 C C . ARG A 1 71 ? 2.698 1.385 10.950 1.00 86.12 71 ARG A C 1
ATOM 531 O O . ARG A 1 71 ? 2.158 0.337 10.613 1.00 86.12 71 ARG A O 1
ATOM 538 N N . VAL A 1 72 ? 3.869 1.766 10.444 1.00 87.62 72 VAL A N 1
ATOM 539 C CA . VAL A 1 72 ? 4.608 0.965 9.455 1.00 87.62 72 VAL A CA 1
ATOM 540 C C . VAL A 1 72 ? 5.138 -0.322 10.101 1.00 87.62 72 VAL A C 1
ATOM 542 O O . VAL A 1 72 ? 5.802 -0.286 11.138 1.00 87.62 72 VAL A O 1
ATOM 545 N N . LEU A 1 73 ? 4.849 -1.457 9.467 1.00 88.25 73 LEU A N 1
ATOM 546 C CA . LEU A 1 73 ? 5.304 -2.799 9.838 1.00 88.25 73 LEU A CA 1
ATOM 547 C C . LEU A 1 73 ? 6.506 -3.241 9.004 1.00 88.25 73 LEU A C 1
ATOM 549 O O . LEU A 1 73 ? 7.474 -3.781 9.535 1.00 88.25 73 LEU A O 1
ATOM 553 N N . GLN A 1 74 ? 6.436 -3.031 7.688 1.00 89.69 74 GLN A N 1
ATOM 554 C CA . GLN A 1 74 ? 7.428 -3.535 6.744 1.00 89.69 74 GLN A CA 1
ATOM 555 C C . GLN A 1 74 ? 7.525 -2.627 5.520 1.00 89.69 74 GLN A C 1
ATOM 557 O O . GLN A 1 74 ? 6.538 -2.045 5.075 1.00 89.69 74 GLN A O 1
ATOM 562 N N . ILE A 1 75 ? 8.725 -2.558 4.947 1.00 90.88 75 ILE A N 1
ATOM 563 C CA . ILE A 1 75 ? 8.964 -1.996 3.621 1.00 90.88 75 ILE A CA 1
ATOM 564 C C . ILE A 1 75 ? 9.378 -3.138 2.698 1.00 90.88 75 ILE A C 1
ATOM 566 O O . ILE A 1 75 ? 10.341 -3.850 2.986 1.00 90.88 75 ILE A O 1
ATOM 570 N N . LEU A 1 76 ? 8.657 -3.299 1.593 1.00 91.81 76 LEU A N 1
ATOM 571 C CA . LEU A 1 76 ? 8.948 -4.291 0.563 1.00 91.81 76 LEU A CA 1
ATOM 572 C C . LEU A 1 76 ? 9.445 -3.571 -0.682 1.00 91.81 76 LEU A C 1
ATOM 574 O O . LEU A 1 76 ? 8.773 -2.684 -1.197 1.00 91.81 76 LEU A O 1
ATOM 578 N N . THR A 1 77 ? 10.613 -3.942 -1.187 1.00 91.25 77 THR A N 1
ATOM 579 C CA . THR A 1 77 ? 11.147 -3.372 -2.427 1.00 91.25 77 THR A CA 1
ATOM 580 C C . THR A 1 77 ? 11.269 -4.500 -3.435 1.00 91.25 77 THR A C 1
ATOM 582 O O . THR A 1 77 ? 12.085 -5.396 -3.209 1.00 91.25 77 THR A O 1
ATOM 585 N N . PRO A 1 78 ? 10.467 -4.490 -4.515 1.00 88.56 78 PRO A N 1
ATOM 586 C CA . PRO A 1 78 ? 10.649 -5.440 -5.595 1.00 88.56 78 PRO A CA 1
ATOM 587 C C . PRO A 1 78 ? 12.063 -5.376 -6.149 1.00 88.56 78 PRO A C 1
ATOM 589 O O . PRO A 1 78 ? 12.678 -4.306 -6.222 1.00 88.56 78 PRO A O 1
ATOM 592 N N . GLN A 1 79 ? 12.572 -6.528 -6.571 1.00 82.19 79 GLN A N 1
ATOM 593 C CA . GLN A 1 79 ? 13.791 -6.537 -7.352 1.00 82.19 79 GLN A CA 1
ATOM 594 C C . GLN A 1 79 ? 13.516 -5.826 -8.677 1.00 82.19 79 GLN A C 1
ATOM 596 O O . GLN A 1 79 ? 12.541 -6.111 -9.372 1.00 82.19 79 GLN A O 1
ATOM 601 N N . LYS A 1 80 ? 14.400 -4.901 -9.040 1.00 78.12 80 LYS A N 1
ATOM 602 C CA . LYS A 1 80 ? 14.388 -4.311 -10.375 1.00 78.12 80 LYS A CA 1
ATOM 603 C C . LYS A 1 80 ? 14.816 -5.389 -11.358 1.00 78.12 80 LYS A C 1
ATOM 605 O O . LYS A 1 80 ? 15.974 -5.796 -11.372 1.00 78.12 80 LYS A O 1
ATOM 610 N N . VAL A 1 81 ? 13.860 -5.873 -12.133 1.00 67.62 81 VAL A N 1
ATOM 611 C CA . VAL A 1 81 ? 14.077 -6.830 -13.214 1.00 67.62 81 VAL A CA 1
ATOM 612 C C . VAL A 1 81 ? 13.334 -6.250 -14.409 1.00 67.62 81 VAL A C 1
ATOM 614 O O . VAL A 1 81 ? 12.146 -5.971 -14.287 1.00 67.62 81 VAL A O 1
ATOM 617 N N . GLY A 1 82 ? 14.009 -5.982 -15.528 1.00 60.34 82 GLY A N 1
ATOM 618 C CA . GLY A 1 82 ? 13.380 -5.298 -16.661 1.00 60.34 82 GLY A CA 1
ATOM 619 C C . GLY A 1 82 ? 14.349 -4.862 -17.760 1.00 60.34 82 GLY A C 1
ATOM 620 O O . GLY A 1 82 ? 15.513 -4.575 -17.500 1.00 60.34 82 GLY A O 1
ATOM 621 N N . ILE A 1 83 ? 13.829 -4.834 -18.991 1.00 55.16 83 ILE A N 1
ATOM 622 C CA . ILE A 1 83 ? 14.536 -4.778 -20.289 1.00 55.16 83 ILE A CA 1
ATOM 623 C C . ILE A 1 83 ? 14.365 -3.396 -20.969 1.00 55.16 83 ILE A C 1
ATOM 625 O O . ILE A 1 83 ? 14.617 -3.239 -22.162 1.00 55.16 83 ILE A O 1
ATOM 629 N N . SER A 1 84 ? 13.883 -2.394 -20.222 1.00 54.75 84 SER A N 1
ATOM 630 C CA . SER A 1 84 ? 13.723 -1.009 -20.689 1.00 54.75 84 SER A CA 1
ATOM 631 C C . SER A 1 84 ? 15.065 -0.272 -20.702 1.00 54.75 84 SER A C 1
ATOM 633 O O . SER A 1 84 ? 15.933 -0.537 -19.865 1.00 54.75 84 SER A O 1
ATOM 635 N N . ARG A 1 85 ? 15.215 0.707 -21.609 1.00 54.53 85 ARG A N 1
ATOM 636 C CA . ARG A 1 85 ? 16.391 1.600 -21.696 1.00 54.53 85 ARG A CA 1
ATOM 637 C C . ARG A 1 85 ? 16.690 2.329 -20.377 1.00 54.53 85 ARG A C 1
ATOM 639 O O . ARG A 1 85 ? 17.822 2.752 -20.177 1.00 54.53 85 ARG A O 1
ATOM 646 N N . ASP A 1 86 ? 15.702 2.446 -19.492 1.00 60.03 86 ASP A N 1
ATOM 647 C CA . ASP A 1 86 ? 15.765 3.133 -18.201 1.00 60.03 86 ASP A CA 1
ATOM 648 C C . ASP A 1 86 ? 15.343 2.258 -17.001 1.00 60.03 86 ASP A C 1
ATOM 650 O O . ASP A 1 86 ? 14.930 2.815 -15.980 1.00 60.03 86 ASP A O 1
ATOM 654 N N . SER A 1 87 ? 15.515 0.922 -17.090 1.00 60.44 87 SER A N 1
ATOM 655 C CA . SER A 1 87 ? 15.183 -0.164 -16.118 1.00 60.44 87 SER A CA 1
ATOM 656 C C . SER A 1 87 ? 15.511 0.065 -14.624 1.00 60.44 87 SER A C 1
ATOM 658 O O . SER A 1 87 ? 15.247 -0.766 -13.755 1.00 60.44 87 SER A O 1
ATOM 660 N N . SER A 1 88 ? 16.075 1.219 -14.298 1.00 65.38 88 SER A N 1
ATOM 661 C CA . SER A 1 88 ? 16.245 1.780 -12.969 1.00 65.38 88 SER A CA 1
ATOM 662 C C . SER A 1 88 ? 14.945 2.208 -12.266 1.00 65.38 88 SER A C 1
ATOM 664 O O . SER A 1 88 ? 14.973 2.319 -11.038 1.00 65.38 88 SER A O 1
ATOM 666 N N . SER A 1 89 ? 13.825 2.424 -12.964 1.00 81.44 89 SER A N 1
ATOM 667 C CA . SER A 1 89 ? 12.558 2.864 -12.346 1.00 81.44 89 SER A CA 1
ATOM 668 C C . SER A 1 89 ? 11.559 1.719 -12.157 1.00 81.44 89 SER A C 1
ATOM 670 O O . SER A 1 89 ? 11.431 0.853 -13.013 1.00 81.44 89 SER A O 1
ATOM 672 N N . LEU A 1 90 ? 10.833 1.721 -11.033 1.00 86.31 90 LEU A N 1
ATOM 673 C CA . LEU A 1 90 ? 9.697 0.826 -10.773 1.00 86.31 90 LEU A CA 1
ATOM 674 C C . LEU A 1 90 ? 8.432 1.678 -10.720 1.00 86.31 90 LEU A C 1
ATOM 676 O O . LEU A 1 90 ? 8.317 2.520 -9.830 1.00 86.31 90 LEU A O 1
ATOM 680 N N . TRP A 1 91 ? 7.479 1.468 -11.628 1.00 90.25 91 TRP A N 1
ATOM 681 C CA . TRP A 1 91 ? 6.202 2.190 -11.596 1.00 90.25 91 TRP A CA 1
ATOM 682 C C . TRP A 1 91 ? 5.120 1.297 -11.018 1.00 90.25 91 TRP A C 1
ATOM 684 O O . TRP A 1 91 ? 4.333 0.678 -11.733 1.00 90.25 91 TRP A O 1
ATOM 694 N N . LEU A 1 92 ? 5.122 1.212 -9.693 1.00 92.56 92 LEU A N 1
ATOM 695 C CA . LEU A 1 92 ? 4.182 0.383 -8.958 1.00 92.56 92 LEU A CA 1
ATOM 696 C C . LEU A 1 92 ? 2.798 1.044 -8.944 1.00 92.56 92 LEU A C 1
ATOM 698 O O . LEU A 1 92 ? 2.666 2.184 -8.494 1.00 92.56 92 LEU A O 1
ATOM 702 N N . TYR A 1 93 ? 1.786 0.333 -9.445 1.00 94.12 93 TYR A N 1
ATOM 703 C CA . TYR A 1 93 ? 0.406 0.824 -9.564 1.00 94.12 93 TYR A CA 1
ATOM 704 C C . TYR A 1 93 ? -0.591 -0.100 -8.859 1.00 94.12 93 TYR A C 1
ATOM 706 O O . TYR A 1 93 ? -0.764 0.006 -7.643 1.00 94.12 93 TYR A O 1
ATOM 714 N N . GLY A 1 94 ? -1.238 -0.990 -9.619 1.00 94.75 94 GLY A N 1
ATOM 715 C CA . GLY A 1 94 ? -2.230 -1.937 -9.130 1.00 94.75 94 GLY A CA 1
ATOM 716 C C . GLY A 1 94 ? -1.627 -2.867 -8.087 1.00 94.75 94 GLY A C 1
ATOM 717 O O . GLY A 1 94 ? -0.499 -3.335 -8.247 1.00 94.75 94 GLY A O 1
ATOM 718 N N . LEU A 1 95 ? -2.382 -3.098 -7.016 1.00 96.75 95 LEU A N 1
ATOM 719 C CA . LEU A 1 95 ? -1.953 -3.855 -5.851 1.00 96.75 95 LEU A CA 1
ATOM 720 C C . LEU A 1 95 ? -3.095 -4.754 -5.370 1.00 96.75 95 LEU A C 1
ATOM 722 O O . LEU A 1 95 ? -4.204 -4.280 -5.135 1.00 96.75 95 LEU A O 1
ATOM 726 N N . SER A 1 96 ? -2.796 -6.030 -5.168 1.00 97.06 96 SER A N 1
ATOM 727 C CA . SER A 1 96 ? -3.640 -6.978 -4.439 1.00 97.06 96 SER A CA 1
ATOM 728 C C . SER A 1 96 ? -2.780 -7.785 -3.474 1.00 97.06 96 SER A C 1
ATOM 730 O O . SER A 1 96 ? -1.557 -7.826 -3.610 1.00 97.06 96 SER A O 1
ATOM 732 N N . ALA A 1 97 ? -3.390 -8.414 -2.476 1.00 96.06 97 ALA A N 1
ATOM 733 C CA . ALA A 1 97 ? -2.642 -9.178 -1.488 1.00 96.06 97 ALA A CA 1
ATOM 734 C C . ALA A 1 97 ? -3.469 -10.313 -0.890 1.00 96.06 97 ALA A C 1
ATOM 736 O O . ALA A 1 97 ? -4.693 -10.217 -0.796 1.00 96.06 97 ALA A O 1
ATOM 737 N N . ASP A 1 98 ? -2.763 -11.347 -0.446 1.00 93.69 98 ASP A N 1
ATOM 738 C CA . ASP A 1 98 ? -3.267 -12.385 0.445 1.00 93.69 98 ASP A CA 1
ATOM 739 C C . ASP A 1 98 ? -2.531 -12.317 1.804 1.00 93.69 98 ASP A C 1
ATOM 741 O O . ASP A 1 98 ? -1.863 -11.330 2.128 1.00 93.69 98 ASP A O 1
ATOM 745 N N . ALA A 1 99 ? -2.684 -13.337 2.652 1.00 88.81 99 ALA A N 1
ATOM 746 C CA . ALA A 1 99 ? -2.055 -13.367 3.973 1.00 88.81 99 ALA A CA 1
ATOM 747 C C . ALA A 1 99 ? -0.508 -13.380 3.942 1.00 88.81 99 ALA A C 1
ATOM 749 O O . ALA A 1 99 ? 0.124 -12.979 4.924 1.00 88.81 99 ALA A O 1
ATOM 750 N N . HIS A 1 100 ? 0.101 -13.808 2.840 1.00 90.94 100 HIS A N 1
ATOM 751 C CA . HIS A 1 100 ? 1.531 -14.068 2.695 1.00 90.94 100 HIS A CA 1
ATOM 752 C C . HIS A 1 100 ? 2.183 -13.292 1.552 1.00 90.94 100 HIS A C 1
ATOM 754 O O . HIS A 1 100 ? 3.383 -13.046 1.620 1.00 90.94 100 HIS A O 1
ATOM 760 N N . HIS A 1 101 ? 1.427 -12.865 0.543 1.00 94.81 101 HIS A N 1
ATOM 761 C CA . HIS A 1 101 ? 1.969 -12.244 -0.658 1.00 94.81 101 HIS A CA 1
ATOM 762 C C . HIS A 1 101 ? 1.287 -10.922 -0.987 1.00 94.81 101 HIS A C 1
ATOM 764 O O . HIS A 1 101 ? 0.082 -10.741 -0.803 1.00 94.81 101 HIS A O 1
ATOM 770 N N . ALA A 1 102 ? 2.075 -10.008 -1.545 1.00 96.31 102 ALA A N 1
ATOM 771 C CA . ALA A 1 102 ? 1.595 -8.831 -2.245 1.00 96.31 102 ALA A CA 1
ATOM 772 C C . ALA A 1 102 ? 1.916 -8.971 -3.735 1.00 96.31 102 ALA A C 1
ATOM 774 O O . ALA A 1 102 ? 3.056 -9.250 -4.107 1.00 96.31 102 ALA A O 1
ATOM 775 N N . TYR A 1 103 ? 0.916 -8.735 -4.574 1.00 96.62 103 TYR A N 1
ATOM 776 C CA . TYR A 1 103 ? 1.013 -8.745 -6.027 1.00 96.62 103 TYR A CA 1
ATOM 777 C C . TYR A 1 103 ? 0.930 -7.306 -6.510 1.00 96.62 103 TYR A C 1
ATOM 779 O O . TYR A 1 103 ? -0.081 -6.638 -6.287 1.00 96.62 103 TYR A O 1
ATOM 787 N N . VAL A 1 104 ? 1.984 -6.811 -7.152 1.00 95.62 104 VAL A N 1
ATOM 788 C CA . VAL A 1 104 ? 2.035 -5.426 -7.624 1.00 95.62 104 VAL A CA 1
ATOM 789 C C . VAL A 1 104 ? 2.444 -5.349 -9.084 1.00 95.62 104 VAL A C 1
ATOM 791 O O . VAL A 1 104 ? 3.434 -5.944 -9.506 1.00 95.62 104 VAL A O 1
ATOM 794 N N . THR A 1 105 ? 1.680 -4.592 -9.867 1.00 93.44 105 THR A N 1
ATOM 795 C CA . THR A 1 105 ? 1.996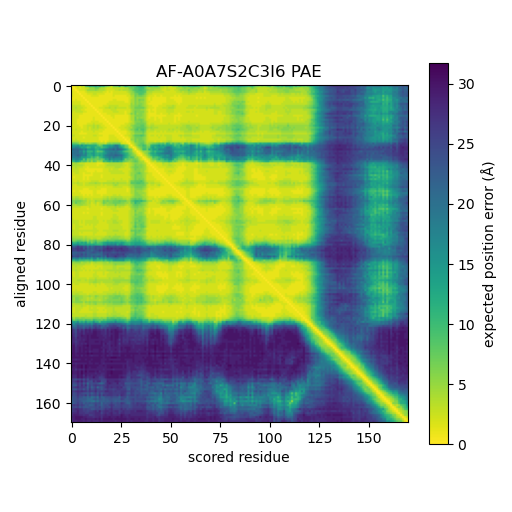 -4.337 -11.275 1.00 93.44 105 THR A CA 1
ATOM 796 C C . THR A 1 105 ? 3.060 -3.252 -11.386 1.00 93.44 105 THR A C 1
ATOM 798 O O . THR A 1 105 ? 2.903 -2.180 -10.795 1.00 93.44 105 THR A O 1
ATOM 801 N N . ASP A 1 106 ? 4.084 -3.497 -12.191 1.00 90.69 106 ASP A N 1
ATOM 802 C CA . ASP A 1 106 ? 5.113 -2.539 -12.576 1.00 90.69 106 ASP A CA 1
ATOM 803 C C . ASP A 1 106 ? 4.887 -2.092 -14.020 1.00 90.69 106 ASP A C 1
ATOM 805 O O . ASP A 1 106 ? 5.237 -2.790 -14.976 1.00 90.69 106 ASP A O 1
ATOM 809 N N . GLY A 1 107 ? 4.271 -0.919 -14.166 1.00 86.62 107 GLY A N 1
ATOM 810 C CA . GLY A 1 107 ? 3.871 -0.389 -15.465 1.00 86.62 107 GLY A CA 1
ATOM 811 C C . GLY A 1 107 ? 5.042 0.032 -16.355 1.00 86.62 107 GLY A C 1
ATOM 812 O O . GLY A 1 107 ? 4.875 0.081 -17.567 1.00 86.62 107 GLY A O 1
ATOM 813 N N . CYS A 1 108 ? 6.218 0.311 -15.781 1.00 84.38 108 CYS A N 1
ATOM 814 C CA . CYS A 1 108 ? 7.396 0.735 -16.543 1.00 84.38 108 CYS A CA 1
ATOM 815 C C . CYS A 1 108 ? 8.098 -0.470 -17.174 1.00 84.38 108 CYS A C 1
ATOM 817 O O . CYS A 1 108 ? 8.462 -0.445 -18.347 1.00 84.38 108 CYS A O 1
ATOM 819 N N . ASN A 1 109 ? 8.237 -1.554 -16.408 1.00 82.88 109 ASN A N 1
ATOM 820 C CA . ASN A 1 109 ? 8.963 -2.740 -16.861 1.00 82.88 109 ASN A CA 1
ATOM 821 C C . ASN A 1 109 ? 8.060 -3.839 -17.439 1.00 82.88 109 ASN A C 1
ATOM 823 O O . ASN A 1 109 ? 8.573 -4.860 -17.891 1.00 82.88 109 ASN A O 1
ATOM 827 N N . GLY A 1 110 ? 6.735 -3.650 -17.429 1.00 84.81 110 GLY A N 1
ATOM 828 C CA . GLY A 1 110 ? 5.771 -4.620 -17.960 1.00 84.81 110 GLY A CA 1
ATOM 829 C C . GLY A 1 110 ? 5.677 -5.907 -17.136 1.00 84.81 110 GLY A C 1
ATOM 830 O O . GLY A 1 110 ? 5.331 -6.956 -17.675 1.00 84.81 110 GLY A O 1
ATOM 831 N N . ASN A 1 111 ? 6.000 -5.830 -15.843 1.00 87.69 111 ASN A N 1
ATOM 832 C CA . ASN A 1 111 ? 6.099 -6.981 -14.952 1.00 87.69 111 ASN A CA 1
ATOM 833 C C . ASN A 1 111 ? 5.006 -6.973 -13.884 1.00 87.69 111 ASN A C 1
ATOM 835 O O . ASN A 1 111 ? 4.441 -5.935 -13.538 1.00 87.69 111 ASN A O 1
ATOM 839 N N . VAL A 1 112 ? 4.758 -8.145 -13.308 1.00 91.19 112 VAL A N 1
ATOM 840 C CA . VAL A 1 112 ? 4.048 -8.287 -12.037 1.00 91.19 112 VAL A CA 1
ATOM 841 C C . VAL A 1 112 ? 5.045 -8.835 -11.029 1.00 91.19 112 VAL A C 1
ATOM 843 O O . VAL A 1 112 ? 5.697 -9.844 -11.290 1.00 91.19 112 VAL A O 1
ATOM 846 N N . HIS A 1 113 ? 5.179 -8.157 -9.894 1.00 92.31 113 HIS A N 1
ATOM 847 C CA . HIS A 1 113 ? 6.025 -8.600 -8.794 1.00 92.31 113 HIS A CA 1
ATOM 848 C C . HIS A 1 113 ? 5.172 -9.287 -7.739 1.00 92.31 113 HIS A C 1
ATOM 850 O O . HIS A 1 113 ? 4.125 -8.766 -7.352 1.00 92.31 113 HIS A O 1
ATOM 856 N N . VAL A 1 114 ? 5.655 -10.424 -7.250 1.00 94.38 114 VAL A N 1
ATOM 857 C CA . VAL A 1 114 ? 5.108 -11.125 -6.086 1.00 94.38 114 VAL A CA 1
ATOM 858 C C . VAL A 1 114 ? 6.108 -10.951 -4.952 1.00 94.38 114 VAL A C 1
ATOM 860 O O . VAL A 1 114 ? 7.280 -11.274 -5.121 1.00 94.38 114 VAL A O 1
ATOM 863 N N . LEU A 1 115 ? 5.676 -10.376 -3.832 1.00 94.06 115 LEU A N 1
ATOM 864 C CA . LEU A 1 115 ? 6.539 -10.077 -2.689 1.00 94.06 115 LEU A CA 1
ATOM 865 C C . LEU A 1 115 ? 6.027 -10.767 -1.435 1.00 94.06 115 LEU A C 1
ATOM 867 O O . LEU A 1 115 ? 4.849 -10.640 -1.104 1.00 94.06 115 LEU A O 1
ATOM 871 N N . ASP A 1 116 ? 6.938 -11.388 -0.693 1.00 93.94 116 ASP A N 1
ATOM 872 C CA . ASP A 1 116 ? 6.623 -11.998 0.595 1.00 93.94 116 ASP A CA 1
ATOM 873 C C . ASP A 1 116 ? 6.327 -10.928 1.650 1.00 93.94 116 ASP A C 1
ATOM 875 O O . ASP A 1 116 ? 7.184 -10.124 2.039 1.00 93.94 116 ASP A O 1
ATOM 879 N N . VAL A 1 117 ? 5.099 -10.948 2.152 1.00 91.75 117 VAL A N 1
ATOM 880 C CA . VAL A 1 117 ? 4.644 -10.143 3.278 1.00 91.75 117 VAL A CA 1
ATOM 881 C C . VAL A 1 117 ? 4.888 -10.953 4.541 1.00 91.75 117 VAL A C 1
ATOM 883 O O . VAL A 1 117 ? 4.169 -11.908 4.847 1.00 91.75 117 VAL A O 1
ATOM 886 N N . LYS A 1 118 ? 5.904 -10.562 5.313 1.00 87.50 118 LYS A N 1
ATOM 887 C CA . LYS A 1 118 ? 6.261 -11.303 6.523 1.00 87.50 118 LYS A CA 1
ATOM 888 C C . LYS A 1 118 ? 5.096 -11.268 7.517 1.00 87.50 118 LYS A C 1
ATOM 890 O O . LYS A 1 118 ? 4.520 -10.195 7.740 1.00 87.50 118 LYS A O 1
ATOM 895 N N . PRO A 1 119 ? 4.755 -12.403 8.151 1.00 80.31 119 PRO A N 1
ATOM 896 C CA . PRO A 1 119 ? 3.910 -12.387 9.332 1.00 80.31 119 PRO A CA 1
ATOM 897 C C . PRO A 1 119 ? 4.555 -11.465 10.368 1.00 80.31 119 PRO A C 1
ATOM 899 O O . PRO A 1 119 ? 5.724 -11.628 10.718 1.00 80.31 119 PRO A O 1
ATOM 902 N N . TRP A 1 120 ? 3.813 -10.462 10.821 1.00 63.94 120 TRP A N 1
ATOM 903 C CA . TRP A 1 120 ? 4.228 -9.634 11.947 1.00 63.94 120 TRP A CA 1
ATOM 904 C C . TRP A 1 120 ? 3.597 -10.233 13.205 1.00 63.94 120 TRP A C 1
ATOM 906 O O . TRP A 1 120 ? 2.400 -10.529 13.158 1.00 63.94 120 TRP A O 1
ATOM 916 N N . PRO A 1 121 ? 4.333 -10.462 14.308 1.00 59.94 121 PRO A N 1
ATOM 917 C CA . PRO A 1 121 ? 3.735 -11.124 15.456 1.00 59.94 121 PRO A CA 1
ATOM 918 C C . PRO A 1 121 ? 2.629 -10.251 16.057 1.00 59.94 121 PRO A C 1
ATOM 920 O O . PRO A 1 121 ? 2.854 -9.094 16.413 1.00 59.94 121 PRO A O 1
ATOM 923 N N . ALA A 1 122 ? 1.445 -10.841 16.220 1.00 53.56 122 ALA A N 1
ATOM 924 C CA . ALA A 1 122 ? 0.409 -10.379 17.135 1.00 53.56 122 ALA A CA 1
ATOM 925 C C . ALA A 1 122 ? 0.593 -11.068 18.502 1.00 53.56 122 ALA A C 1
ATOM 927 O O . ALA A 1 122 ? -0.269 -11.802 18.960 1.00 53.56 122 ALA A O 1
ATOM 928 N N . THR A 1 123 ? 1.746 -10.880 19.145 1.00 45.72 123 THR A N 1
ATOM 929 C CA . THR A 1 123 ? 2.004 -11.282 20.544 1.00 45.72 123 THR A CA 1
ATOM 930 C C . THR A 1 123 ? 3.058 -10.311 21.079 1.00 45.72 123 THR A C 1
ATOM 932 O O . THR A 1 123 ? 4.145 -10.247 20.517 1.00 45.72 123 THR A O 1
ATOM 935 N N . SER A 1 124 ? 2.803 -9.464 22.075 1.00 40.62 124 SER A N 1
ATOM 936 C CA . SER A 1 124 ? 2.244 -9.782 23.390 1.00 40.62 124 SER A CA 1
ATOM 937 C C . SER A 1 124 ? 1.112 -8.841 23.829 1.00 40.62 124 SER A C 1
ATOM 939 O O . SER A 1 124 ? 1.363 -7.684 24.170 1.00 40.62 124 SER A O 1
ATOM 941 N N . SER A 1 125 ? -0.116 -9.349 23.957 1.00 44.31 125 SER A N 1
ATOM 942 C CA . SER A 1 125 ? -1.015 -8.825 24.987 1.00 44.31 125 SER A CA 1
ATOM 943 C C . SER A 1 125 ? -0.515 -9.358 26.330 1.00 44.31 125 SER A C 1
ATOM 945 O O . SER A 1 125 ? -0.750 -10.519 26.666 1.00 44.31 125 SER A O 1
ATOM 947 N N . SER A 1 126 ? 0.200 -8.548 27.107 1.00 47.47 126 SER A N 1
ATOM 948 C CA . SER A 1 126 ? 0.269 -8.799 28.544 1.00 47.47 126 SER A CA 1
ATOM 949 C C . SER A 1 126 ? -1.125 -8.518 29.102 1.00 47.47 126 SER A C 1
ATOM 951 O O . SER A 1 126 ? -1.468 -7.371 29.380 1.00 47.47 126 SER A O 1
ATOM 953 N N . ALA A 1 127 ? -1.958 -9.552 29.201 1.00 46.44 127 ALA A N 1
ATOM 954 C CA . ALA A 1 127 ? -3.133 -9.488 30.049 1.00 46.44 127 ALA A CA 1
ATOM 955 C C . ALA A 1 127 ? -2.624 -9.319 31.485 1.00 46.44 127 ALA A C 1
ATOM 957 O O . ALA A 1 127 ? -2.066 -10.245 32.072 1.00 46.44 127 ALA A O 1
ATOM 958 N N . SER A 1 128 ? -2.746 -8.111 32.029 1.00 39.44 128 SER A N 1
ATOM 959 C CA . SER A 1 128 ? -2.563 -7.882 33.456 1.00 39.44 128 SER A CA 1
ATOM 960 C C . SER A 1 128 ? -3.770 -8.476 34.172 1.00 39.44 128 SER A C 1
ATOM 962 O O . SER A 1 128 ? -4.783 -7.810 34.362 1.00 39.44 128 SER A O 1
ATOM 964 N N . THR A 1 129 ? -3.680 -9.752 34.542 1.00 38.56 129 THR A N 1
ATOM 965 C CA . THR A 1 129 ? -4.571 -10.322 35.550 1.00 38.56 129 THR A CA 1
ATOM 966 C C . THR A 1 129 ? -4.181 -9.709 36.888 1.00 38.56 129 THR A C 1
ATOM 968 O O . THR A 1 129 ? -3.147 -10.046 37.463 1.00 38.56 129 THR A O 1
ATOM 971 N N . THR A 1 130 ? -4.989 -8.769 37.369 1.00 40.72 130 THR A N 1
ATOM 972 C CA . THR A 1 130 ? -4.906 -8.278 38.743 1.00 40.72 130 THR A CA 1
ATOM 973 C C . THR A 1 130 ? -5.332 -9.406 39.677 1.00 40.72 130 THR A C 1
ATOM 975 O O . THR A 1 130 ? -6.522 -9.624 39.880 1.00 40.72 130 THR A O 1
ATOM 978 N N . THR A 1 131 ? -4.365 -10.101 40.269 1.00 37.62 131 THR A N 1
ATOM 979 C CA . THR A 1 131 ? -4.587 -10.856 41.505 1.00 37.62 131 THR A CA 1
ATOM 980 C C . THR A 1 131 ? -3.673 -10.272 42.567 1.00 37.62 131 THR A C 1
ATOM 982 O O . THR A 1 131 ? -2.450 -10.340 42.468 1.00 37.62 131 THR A O 1
ATOM 985 N N . ALA A 1 132 ? -4.288 -9.649 43.567 1.00 36.81 132 ALA A N 1
ATOM 986 C CA . ALA A 1 132 ? -3.616 -9.158 44.753 1.00 36.81 132 ALA A CA 1
ATOM 987 C C . ALA A 1 132 ? -3.050 -10.332 45.566 1.00 36.81 132 ALA A C 1
ATOM 989 O O . ALA A 1 132 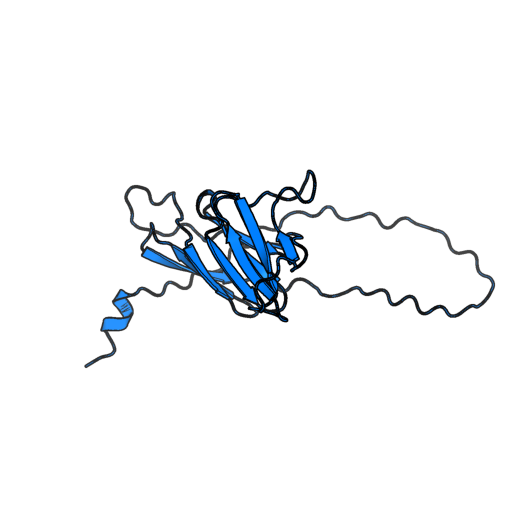? -3.792 -11.239 45.933 1.00 36.81 132 ALA A O 1
ATOM 990 N N . ALA A 1 133 ? -1.761 -10.279 45.897 1.00 34.09 133 ALA A N 1
ATOM 991 C CA . ALA A 1 133 ? -1.209 -10.947 47.069 1.00 34.09 133 ALA A CA 1
ATOM 992 C C . ALA A 1 133 ? 0.069 -10.224 47.515 1.00 34.09 133 ALA A C 1
ATOM 994 O O . ALA A 1 133 ? 0.908 -9.833 46.705 1.00 34.09 133 ALA A O 1
ATOM 995 N N . ALA A 1 134 ? 0.151 -9.994 48.819 1.00 39.31 134 ALA A N 1
ATOM 996 C CA . ALA A 1 134 ? 1.159 -9.200 49.493 1.00 39.31 134 ALA A CA 1
ATOM 997 C C . ALA A 1 134 ? 2.560 -9.840 49.480 1.00 39.31 134 ALA A C 1
ATOM 999 O O . ALA A 1 134 ? 2.701 -11.048 49.636 1.00 39.31 134 ALA A O 1
ATOM 1000 N N . GLY A 1 135 ? 3.578 -8.976 49.415 1.00 41.44 135 GLY A N 1
ATOM 1001 C CA . GLY A 1 135 ? 4.890 -9.198 50.026 1.00 41.44 135 GLY A CA 1
ATOM 1002 C C . GLY A 1 135 ? 5.877 -10.093 49.274 1.00 41.44 135 GLY A C 1
ATOM 1003 O O . GLY A 1 135 ? 6.015 -11.260 49.608 1.00 41.44 135 GLY A O 1
ATOM 1004 N N . ALA A 1 136 ? 6.671 -9.508 48.371 1.00 34.69 136 ALA A N 1
ATOM 1005 C CA . ALA A 1 136 ? 8.070 -9.898 48.154 1.00 34.69 136 ALA A CA 1
ATOM 1006 C C . ALA A 1 136 ? 8.809 -8.822 47.341 1.00 34.69 136 ALA A C 1
ATOM 1008 O O . ALA A 1 136 ? 8.323 -8.345 46.317 1.00 34.69 136 ALA A O 1
ATOM 1009 N N . ILE A 1 137 ? 9.993 -8.440 47.816 1.00 42.31 137 ILE A N 1
ATOM 1010 C CA . ILE A 1 137 ? 10.924 -7.519 47.158 1.00 42.31 137 ILE A CA 1
ATOM 1011 C C . ILE A 1 137 ? 11.504 -8.230 45.927 1.00 42.31 137 ILE A C 1
ATOM 1013 O O . ILE A 1 137 ? 12.168 -9.253 46.078 1.00 42.31 137 ILE A O 1
ATOM 1017 N N . LEU A 1 138 ? 11.298 -7.683 44.724 1.00 31.05 138 LEU A N 1
ATOM 1018 C CA . LEU A 1 138 ? 12.030 -8.098 43.526 1.00 31.05 138 LEU A CA 1
ATOM 1019 C C . LEU A 1 138 ? 12.587 -6.888 42.769 1.00 31.05 138 LEU A C 1
ATOM 1021 O O . LEU A 1 138 ? 11.894 -5.914 42.485 1.00 31.05 138 LEU A O 1
ATOM 1025 N N . SER A 1 139 ? 13.881 -6.989 42.484 1.00 32.81 139 SER A N 1
ATOM 1026 C CA . SER A 1 139 ? 14.734 -6.021 41.801 1.00 32.81 139 SER A CA 1
ATOM 1027 C C . SER A 1 139 ? 14.224 -5.673 40.396 1.00 32.81 139 SER A C 1
ATOM 1029 O O . SER A 1 139 ? 13.975 -6.560 39.580 1.00 32.81 139 SER A O 1
ATOM 1031 N N . LEU A 1 140 ? 14.106 -4.375 40.100 1.00 29.94 140 LEU A N 1
ATOM 1032 C CA . LEU A 1 140 ? 13.809 -3.844 38.768 1.00 29.94 140 LEU A CA 1
ATOM 1033 C C . LEU A 1 140 ? 15.105 -3.720 37.956 1.00 29.94 140 LEU A C 1
ATOM 1035 O O . LEU A 1 140 ? 15.796 -2.703 38.024 1.00 29.94 140 LEU A O 1
ATOM 1039 N N . THR A 1 141 ? 15.414 -4.711 37.124 1.00 32.97 141 THR A N 1
ATOM 1040 C CA . THR A 1 141 ? 16.288 -4.495 35.964 1.00 32.97 141 THR A CA 1
ATOM 1041 C C . THR A 1 141 ? 15.438 -4.055 34.770 1.00 32.97 141 THR A C 1
ATOM 1043 O O . THR A 1 141 ? 14.481 -4.714 34.370 1.00 32.97 141 THR A O 1
ATOM 1046 N N . LYS A 1 142 ? 15.766 -2.878 34.219 1.00 31.23 142 LYS A N 1
ATOM 1047 C CA . LYS A 1 142 ? 15.138 -2.308 33.015 1.00 31.23 142 LYS A CA 1
ATOM 1048 C C . LYS A 1 142 ? 15.198 -3.312 31.852 1.00 31.23 142 LYS A C 1
ATOM 1050 O O . LYS A 1 142 ? 16.291 -3.806 31.576 1.00 31.23 142 LYS A O 1
ATOM 1055 N N . PRO A 1 143 ? 14.119 -3.517 31.075 1.00 28.72 143 PRO A N 1
ATOM 1056 C CA . PRO A 1 143 ? 14.266 -4.117 29.760 1.00 28.72 143 PRO 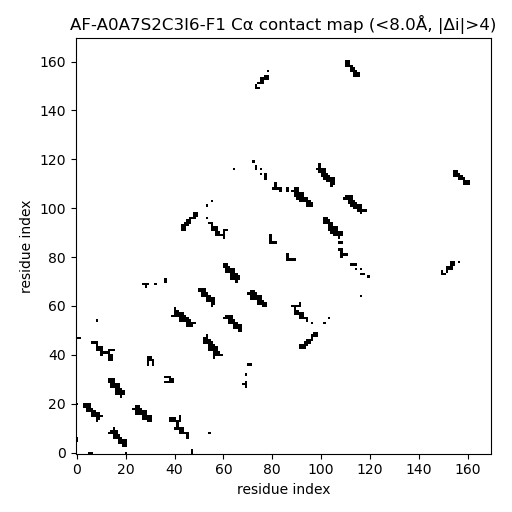A CA 1
ATOM 1057 C C . PRO A 1 143 ? 14.951 -3.103 28.834 1.00 28.72 143 PRO A C 1
ATOM 1059 O O . PRO A 1 143 ? 14.431 -2.018 28.554 1.00 28.72 143 PRO A O 1
ATOM 1062 N N . THR A 1 144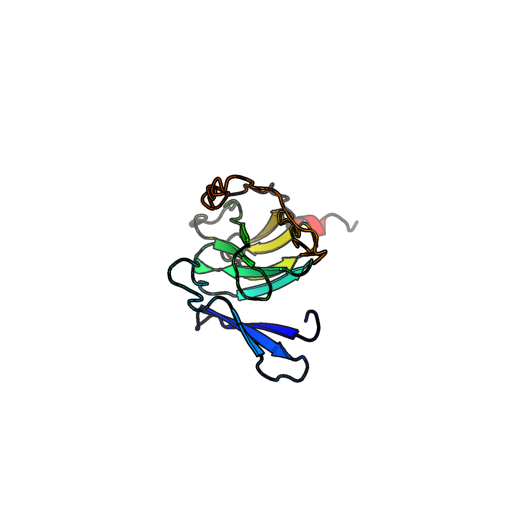 ? 16.151 -3.442 28.373 1.00 33.91 144 THR A N 1
ATOM 1063 C CA . THR A 1 144 ? 16.805 -2.763 27.258 1.00 33.91 144 THR A CA 1
ATOM 1064 C C . THR A 1 144 ? 15.998 -3.031 25.988 1.00 33.91 144 THR A C 1
ATOM 1066 O O . THR A 1 144 ? 15.774 -4.169 25.584 1.00 33.91 144 THR A O 1
ATOM 1069 N N . ARG A 1 145 ? 15.511 -1.956 25.365 1.00 36.69 145 ARG A N 1
ATOM 1070 C CA . ARG A 1 145 ? 14.844 -1.994 24.058 1.00 36.69 145 ARG A CA 1
ATOM 1071 C C . ARG A 1 145 ? 15.848 -2.455 22.992 1.00 36.69 145 ARG A C 1
ATOM 1073 O O . ARG A 1 145 ? 16.906 -1.829 22.904 1.00 36.69 145 ARG A O 1
ATOM 1080 N N . PRO A 1 146 ? 15.538 -3.426 22.119 1.00 36.94 146 PRO A N 1
ATOM 1081 C CA . PRO A 1 146 ? 16.238 -3.527 20.854 1.00 36.94 146 PRO A CA 1
ATOM 1082 C C . PRO A 1 146 ? 15.672 -2.478 19.890 1.00 36.94 146 PRO A C 1
ATOM 1084 O O . PRO A 1 146 ? 14.462 -2.325 19.724 1.00 36.94 146 PRO A O 1
ATOM 1087 N N . CYS A 1 147 ? 16.586 -1.725 19.288 1.00 31.78 147 CYS A N 1
ATOM 1088 C CA . CYS A 1 147 ? 16.344 -0.768 18.220 1.00 31.78 147 CYS A CA 1
ATOM 1089 C C . CYS A 1 147 ? 15.663 -1.463 17.025 1.00 31.78 147 CYS A C 1
ATOM 1091 O O . CYS A 1 147 ? 16.100 -2.531 16.600 1.00 31.78 147 CYS A O 1
ATOM 1093 N N . HIS A 1 148 ? 14.603 -0.863 16.474 1.00 35.88 148 HIS A N 1
ATOM 1094 C CA . HIS A 1 148 ? 13.957 -1.344 15.254 1.00 35.88 148 HIS A CA 1
ATOM 1095 C C . HIS A 1 148 ? 14.870 -1.096 14.046 1.00 35.88 148 HIS A C 1
ATOM 1097 O O . HIS A 1 148 ? 14.798 -0.058 13.390 1.00 35.88 148 HIS A O 1
ATOM 1103 N N . THR A 1 149 ? 15.722 -2.063 13.722 1.00 36.00 149 THR A N 1
ATOM 1104 C CA . THR A 1 149 ? 16.322 -2.176 12.393 1.00 36.00 149 THR A CA 1
ATOM 1105 C C . THR A 1 149 ? 15.245 -2.616 11.406 1.00 36.00 149 THR A C 1
ATOM 1107 O O . THR A 1 149 ? 14.638 -3.679 11.531 1.00 36.00 149 THR A O 1
ATOM 1110 N N . CYS A 1 150 ? 14.985 -1.775 10.404 1.00 31.55 150 CYS A N 1
ATOM 1111 C CA . CYS A 1 150 ? 14.100 -2.097 9.291 1.00 31.55 150 CYS A CA 1
ATOM 1112 C C . CYS A 1 150 ? 14.761 -3.218 8.467 1.00 31.55 150 CYS A C 1
ATOM 1114 O O . CYS A 1 150 ? 15.668 -2.968 7.672 1.00 31.55 150 CYS A O 1
ATOM 1116 N N . HIS A 1 151 ? 14.375 -4.474 8.700 1.00 30.66 151 HIS A N 1
ATOM 1117 C CA . HIS A 1 151 ? 14.900 -5.602 7.936 1.00 30.66 151 HIS A CA 1
ATOM 1118 C C . HIS A 1 151 ? 14.399 -5.522 6.487 1.00 30.66 151 HIS A C 1
ATOM 1120 O O . HIS A 1 151 ? 13.231 -5.800 6.215 1.00 30.66 151 HIS A O 1
ATOM 1126 N N . ARG A 1 152 ? 15.291 -5.190 5.542 1.00 31.62 152 ARG A N 1
ATOM 1127 C CA . ARG A 1 152 ? 15.067 -5.441 4.109 1.00 31.62 152 ARG A CA 1
ATOM 1128 C C . ARG A 1 152 ? 14.882 -6.944 3.909 1.00 31.62 152 ARG A C 1
ATOM 1130 O O . ARG A 1 152 ? 15.794 -7.710 4.205 1.00 31.62 152 ARG A O 1
ATOM 1137 N N . SER A 1 153 ? 13.726 -7.370 3.409 1.00 40.03 153 SER A N 1
ATOM 1138 C CA . SER A 1 153 ? 13.566 -8.717 2.859 1.00 40.03 153 SER A CA 1
ATOM 1139 C C . SER A 1 153 ? 13.644 -8.663 1.343 1.00 40.03 153 SER A C 1
ATOM 1141 O O . SER A 1 153 ? 12.876 -7.952 0.700 1.00 40.03 153 SER A O 1
ATOM 1143 N N . THR A 1 154 ? 14.574 -9.423 0.784 1.00 38.78 154 THR A N 1
ATOM 1144 C CA . THR A 1 154 ? 14.623 -9.775 -0.633 1.00 38.78 154 THR A CA 1
ATOM 1145 C C . THR A 1 154 ? 13.631 -10.916 -0.859 1.00 38.78 154 THR A C 1
ATOM 1147 O O . THR A 1 154 ? 13.931 -12.053 -0.504 1.00 38.78 154 THR A O 1
ATOM 1150 N N . GLY A 1 155 ? 12.426 -10.603 -1.341 1.00 38.22 155 GLY A N 1
ATOM 1151 C CA . GLY A 1 155 ? 11.449 -11.615 -1.762 1.00 38.22 155 GLY A CA 1
ATOM 1152 C C . GLY A 1 155 ? 11.859 -12.244 -3.096 1.00 38.22 155 GLY A C 1
ATOM 1153 O O . GLY A 1 155 ? 12.477 -11.572 -3.926 1.00 38.22 155 GLY A O 1
ATOM 1154 N N . GLY A 1 156 ? 11.551 -13.528 -3.279 1.00 39.50 156 GLY A N 1
ATOM 1155 C CA . GLY A 1 156 ? 11.812 -14.263 -4.518 1.00 39.50 156 GLY A CA 1
ATOM 1156 C C . GLY A 1 156 ? 10.908 -13.800 -5.661 1.00 39.50 156 GLY A C 1
ATOM 1157 O O . GLY A 1 156 ? 9.741 -13.480 -5.458 1.00 39.50 156 GLY A O 1
ATOM 1158 N N . VAL A 1 157 ? 11.450 -13.753 -6.877 1.00 39.25 157 VAL A N 1
ATOM 1159 C CA . VAL A 1 157 ? 10.711 -13.334 -8.073 1.00 39.25 157 VAL A CA 1
ATOM 1160 C C . VAL A 1 157 ? 10.027 -14.550 -8.698 1.00 39.25 157 VAL A C 1
ATOM 1162 O O . VAL A 1 157 ? 10.704 -15.448 -9.193 1.00 39.25 157 VAL A O 1
ATOM 1165 N N . VAL A 1 158 ? 8.695 -14.550 -8.756 1.00 39.34 158 VAL A N 1
ATOM 1166 C CA . VAL A 1 158 ? 7.950 -15.373 -9.721 1.00 39.34 158 VAL A CA 1
ATOM 1167 C C . VAL A 1 158 ? 7.553 -14.458 -10.874 1.00 39.34 158 VAL A C 1
ATOM 1169 O O . VAL A 1 158 ? 6.697 -13.590 -10.716 1.00 39.34 158 VAL A O 1
ATOM 1172 N N . GLN A 1 159 ? 8.213 -14.612 -12.024 1.00 41.03 159 GLN A N 1
ATOM 1173 C CA . GLN A 1 159 ? 7.839 -13.894 -13.241 1.00 41.03 159 GLN A CA 1
ATOM 1174 C C . GLN A 1 159 ? 6.724 -14.656 -13.947 1.00 41.03 159 GLN A C 1
ATOM 1176 O O . GLN A 1 159 ? 6.933 -15.775 -14.403 1.00 41.03 159 GLN A O 1
ATOM 1181 N N . VAL A 1 160 ? 5.554 -14.036 -14.064 1.00 41.12 160 VAL A N 1
ATOM 1182 C CA . VAL A 1 160 ? 4.487 -14.511 -14.948 1.00 41.12 160 VAL A CA 1
ATOM 1183 C C . VAL A 1 160 ? 4.334 -13.465 -16.042 1.00 41.12 160 VAL A C 1
ATOM 1185 O O . VAL A 1 160 ? 3.918 -12.339 -15.761 1.00 41.12 160 VAL A O 1
ATOM 1188 N N . LYS A 1 161 ? 4.718 -13.787 -17.285 1.00 44.72 161 LYS A N 1
ATOM 1189 C CA . LYS A 1 161 ? 4.535 -12.851 -18.399 1.00 44.72 161 LYS A CA 1
ATOM 1190 C C . LYS A 1 161 ? 3.104 -12.963 -18.903 1.00 44.72 161 LYS A C 1
ATOM 1192 O O . LYS A 1 161 ? 2.587 -14.055 -19.114 1.00 44.72 161 LYS A O 1
ATOM 1197 N N . ALA A 1 162 ? 2.487 -11.830 -19.227 1.00 39.00 162 ALA A N 1
ATOM 1198 C CA . ALA A 1 162 ? 1.196 -11.821 -19.920 1.00 39.00 162 ALA A CA 1
ATOM 1199 C C . ALA A 1 162 ? 1.244 -12.541 -21.292 1.00 39.00 162 ALA A C 1
ATOM 1201 O O . ALA A 1 162 ? 0.213 -12.968 -21.807 1.00 39.00 162 ALA A O 1
ATOM 1202 N N . GLN A 1 163 ? 2.436 -12.699 -21.883 1.00 35.53 163 GLN A N 1
ATOM 1203 C CA . GLN A 1 163 ? 2.649 -13.432 -23.138 1.00 35.53 163 GLN A CA 1
ATOM 1204 C C . GLN A 1 163 ? 2.555 -14.959 -22.972 1.00 35.53 163 GLN A C 1
ATOM 1206 O O . GLN A 1 163 ? 2.150 -15.638 -23.916 1.00 35.53 163 GLN A O 1
ATOM 1211 N N . ASP A 1 164 ? 2.829 -15.489 -21.777 1.00 36.94 164 ASP A N 1
ATOM 1212 C CA . ASP A 1 164 ? 2.820 -16.935 -21.503 1.00 36.94 164 ASP A CA 1
ATOM 1213 C C . ASP A 1 164 ? 1.384 -17.504 -21.471 1.00 36.94 164 ASP A C 1
ATOM 1215 O O . ASP A 1 164 ? 1.166 -18.697 -21.663 1.00 36.94 164 ASP A O 1
ATOM 1219 N N . TRP A 1 165 ? 0.369 -16.640 -21.344 1.00 39.38 165 TRP A N 1
ATOM 1220 C CA . TRP A 1 165 ? -1.053 -17.008 -21.410 1.00 39.38 165 TRP A CA 1
ATOM 1221 C C . TRP A 1 165 ? -1.546 -17.395 -22.814 1.00 39.38 165 TRP A C 1
ATOM 1223 O O . TRP A 1 165 ? -2.630 -17.964 -22.955 1.00 39.38 165 TRP A O 1
ATOM 1233 N N . ARG A 1 166 ? -0.788 -17.088 -23.878 1.00 35.44 166 ARG A N 1
ATOM 1234 C CA . ARG A 1 166 ? -1.191 -17.417 -25.258 1.00 35.44 166 ARG A CA 1
ATOM 1235 C C . ARG A 1 166 ? -0.848 -18.845 -25.686 1.00 35.44 166 ARG A C 1
ATOM 1237 O O . ARG A 1 166 ? -1.320 -19.256 -26.738 1.00 35.44 166 ARG A O 1
ATOM 1244 N N . GLN A 1 167 ? -0.093 -19.609 -24.895 1.00 40.84 167 GLN A N 1
ATOM 1245 C CA . GLN A 1 167 ? 0.356 -20.956 -25.282 1.00 40.84 167 GLN A CA 1
ATOM 1246 C C . GLN A 1 167 ? -0.542 -22.103 -24.777 1.00 40.84 167 GLN A C 1
ATOM 1248 O O . GLN A 1 167 ? -0.255 -23.262 -25.047 1.00 40.84 167 GLN A O 1
ATOM 1253 N N . GLY A 1 168 ? -1.652 -21.801 -24.092 1.00 36.41 168 GLY A N 1
ATOM 1254 C CA . GLY A 1 168 ? -2.587 -22.803 -23.553 1.00 36.41 168 GLY A CA 1
ATOM 1255 C C . GLY A 1 168 ? -3.866 -23.037 -24.366 1.00 36.41 168 GLY A C 1
ATOM 1256 O O . GLY A 1 168 ? -4.822 -23.587 -23.828 1.00 36.41 168 GLY A O 1
ATOM 1257 N N . ARG A 1 169 ? -3.944 -22.579 -25.623 1.00 40.06 169 ARG A N 1
ATOM 1258 C CA . ARG A 1 169 ? -5.091 -22.846 -26.509 1.00 40.06 169 ARG A CA 1
ATOM 1259 C C . ARG A 1 169 ? -4.623 -23.373 -27.862 1.00 40.06 169 ARG A C 1
ATOM 1261 O O . ARG A 1 169 ? -4.477 -22.596 -28.801 1.00 40.06 169 ARG A O 1
ATOM 1268 N N . HIS A 1 170 ? -4.429 -24.684 -27.929 1.00 37.84 170 HIS A N 1
ATOM 1269 C CA . HIS A 1 170 ? -4.526 -25.480 -29.148 1.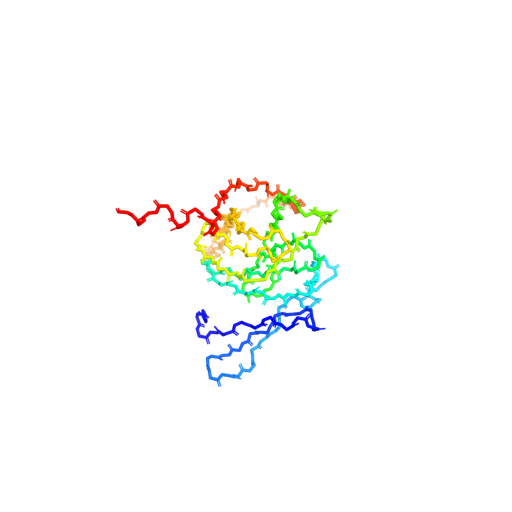00 37.84 170 HIS A CA 1
ATOM 1270 C C . HIS A 1 170 ? -5.330 -26.736 -28.837 1.00 37.84 170 HIS A C 1
ATOM 1272 O O . HIS A 1 170 ? -5.114 -27.294 -27.737 1.00 37.84 170 HIS A O 1
#

Radius of gyration: 20.44 Å; Cα contacts (8 Å, |Δi|>4): 330; chains: 1; bounding box: 38×40×79 Å

InterPro domains:
  IPR011042 Six-bladed beta-propeller, TolB-like [G3DSA:2.120.10.30] (1-135)

Solvent-accessible surface area (backbone atoms only — not comparable to full-atom values): 10378 Å² total; per-residue (Å²): 116,58,96,66,29,34,75,42,52,40,32,95,73,21,25,33,39,35,21,37,76,88,68,46,80,71,53,75,26,38,60,71,87,48,102,81,57,83,59,45,43,42,26,56,16,60,30,73,31,82,79,27,37,35,35,22,18,23,85,73,34,30,34,42,32,20,41,83,84,40,54,77,74,46,59,42,51,70,78,82,71,53,88,48,101,66,41,86,58,44,36,32,35,56,45,44,54,50,76,49,38,35,42,34,33,23,72,68,48,74,43,44,46,43,35,70,43,75,86,71,83,93,70,81,83,79,76,80,77,88,72,90,76,86,88,82,94,75,86,88,76,79,84,79,78,80,78,88,72,84,71,80,55,85,49,67,84,60,83,66,58,84,72,64,70,69,75,79,78,129

Mean predicted aligned error: 13.48 Å

Secondary structure (DSSP, 8-state):
-BTTEEEEEEGGGTEEEEEETTS-EEEEESS-SSTTS----SEEEEEEETTEEEEEETTTTEEEEEETTS-EEEEE-------STTTT---EEEEEE-SSEEEEEETTTTEEEEEE-PPPP----------------------PPPP-----B-PPP----TTGGGGS--

pLDDT: mean 72.48, std 24.63, range [28.72, 97.62]